Protein AF-A0A2V8E9L6-F1 (afdb_monomer_lite)

Foldseek 3Di:
DAADAPPHGDGDDDDPPPQDFPLPVLVVVVVVDPPVPDDAFEAEDLQQPPDADPVRARAALQRCLVPVLVVCVVVPHQEYEYEAQAAAHDVVCSNLQHFGQPAGHPSRHHSSSNVVSQRSCSVSNYHYHYDDHPPDHDCDPSGDHPD

pLDDT: mean 96.46, std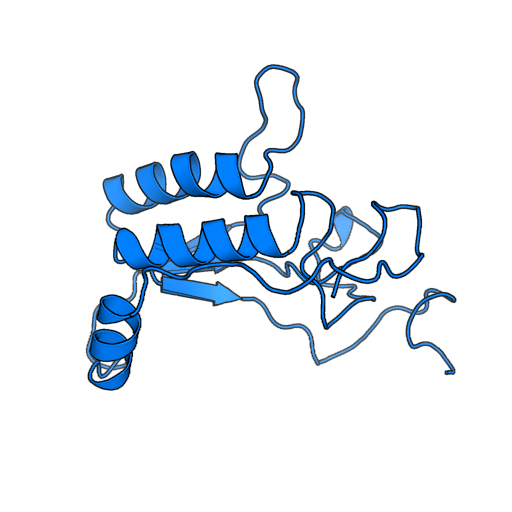 3.24, range [81.31, 98.94]

Sequence (147 aa):
RAFERRPQTASIVPAMDTYGWNDQSWLEQRRERDWQHRPMSIYEVHLGSWQRGPEGEPLDYRALALRLVDYVTELGFSHIELLPITEHPFDPSWGYQTTGYFAPTSRFGTPDDFRFFVDHCHQHGIGVLLDWVPAHFPKDAHGLARF

Secondary structure (DSSP, 8-state):
-EEPSTT---EE-PPP-------HHHHHHHHH--GGGS---EEEE-HHHH-B-TTSPBPPHHHHHHHHHHHHHHTT-SEEEESP-EE-S-GGGTT-S-SEEEEE-GGG--HHHHHHHHHHHHHTT-EEEE----S-----TTTTTT-

Structure (mmCIF, N/CA/C/O backbone):
data_AF-A0A2V8E9L6-F1
#
_entry.id   AF-A0A2V8E9L6-F1
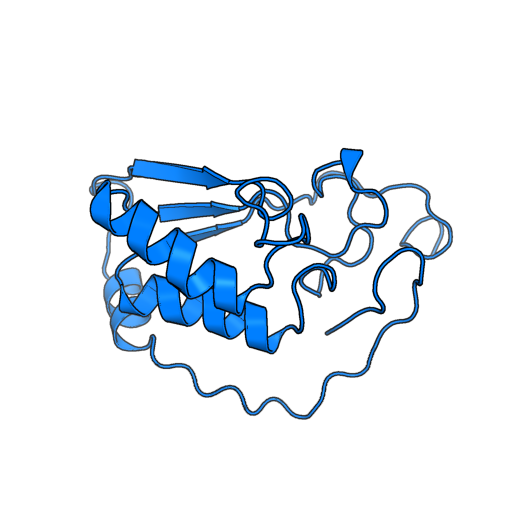#
loop_
_atom_site.group_PDB
_atom_site.id
_atom_site.type_symbol
_atom_site.label_atom_id
_atom_site.label_alt_id
_atom_site.label_comp_id
_atom_site.label_asym_id
_atom_site.label_entity_id
_atom_site.label_seq_id
_atom_site.pdbx_PDB_ins_code
_atom_site.Cartn_x
_atom_site.Cartn_y
_atom_site.Cartn_z
_atom_site.occupancy
_atom_site.B_iso_or_equiv
_atom_site.auth_seq_id
_atom_site.auth_comp_id
_atom_site.auth_asym_id
_atom_site.auth_atom_id
_atom_site.pdbx_PDB_model_num
ATOM 1 N N . ARG A 1 1 ? 6.542 -12.231 -2.627 1.00 90.12 1 ARG A N 1
ATOM 2 C CA . ARG A 1 1 ? 7.446 -12.102 -3.803 1.00 90.12 1 ARG A CA 1
ATOM 3 C C . ARG A 1 1 ? 7.938 -10.659 -3.863 1.00 90.12 1 ARG A C 1
ATOM 5 O O . ARG A 1 1 ? 7.320 -9.836 -3.201 1.00 90.12 1 ARG A O 1
ATOM 12 N N . ALA A 1 2 ? 9.006 -10.356 -4.600 1.00 94.94 2 ALA A N 1
ATOM 13 C CA . ALA A 1 2 ? 9.559 -9.003 -4.715 1.00 94.94 2 ALA A CA 1
ATOM 14 C C . ALA A 1 2 ? 10.079 -8.735 -6.140 1.00 94.94 2 ALA A C 1
ATOM 16 O O . ALA A 1 2 ? 10.291 -9.682 -6.899 1.00 94.94 2 ALA A O 1
ATOM 17 N N . PHE A 1 3 ? 10.284 -7.463 -6.482 1.00 97.50 3 PHE A N 1
ATOM 18 C CA . PHE A 1 3 ? 10.864 -6.995 -7.746 1.00 97.50 3 PHE A CA 1
ATOM 19 C C . PHE A 1 3 ? 11.935 -5.936 -7.471 1.00 97.50 3 PHE A C 1
ATOM 21 O O . PHE A 1 3 ? 11.931 -5.307 -6.411 1.00 97.50 3 PHE A O 1
ATOM 28 N N . GLU A 1 4 ? 12.854 -5.749 -8.416 1.00 97.69 4 GLU A N 1
ATOM 29 C CA . GLU A 1 4 ? 13.738 -4.584 -8.418 1.00 97.69 4 GLU A CA 1
ATOM 30 C C . GLU A 1 4 ? 12.937 -3.283 -8.541 1.00 97.69 4 GLU A C 1
ATOM 32 O O . GLU A 1 4 ? 11.843 -3.247 -9.109 1.00 97.69 4 GLU A O 1
ATOM 37 N N . ARG A 1 5 ? 13.511 -2.188 -8.034 1.00 96.19 5 ARG A N 1
ATOM 38 C CA . ARG A 1 5 ? 12.903 -0.864 -8.162 1.00 96.19 5 ARG A CA 1
ATOM 39 C C . ARG A 1 5 ? 12.820 -0.475 -9.632 1.00 96.19 5 ARG A C 1
ATOM 41 O O . ARG A 1 5 ? 13.811 -0.576 -10.336 1.00 96.19 5 ARG A O 1
ATOM 48 N N . ARG A 1 6 ? 11.675 0.036 -10.091 1.00 96.38 6 ARG A N 1
ATOM 49 C CA . ARG A 1 6 ? 11.556 0.556 -11.464 1.00 96.38 6 ARG A CA 1
ATOM 50 C C . ARG A 1 6 ? 12.655 1.603 -11.779 1.00 96.38 6 ARG A C 1
ATOM 52 O O . ARG A 1 6 ? 12.982 2.413 -10.906 1.00 96.38 6 ARG A O 1
ATOM 59 N N . PRO A 1 7 ? 13.170 1.673 -13.022 1.00 97.38 7 PRO A N 1
ATOM 60 C CA . PRO A 1 7 ? 12.713 0.970 -14.226 1.00 97.38 7 PRO A CA 1
ATOM 61 C C . PRO A 1 7 ? 13.261 -0.457 -14.393 1.00 97.38 7 PRO A C 1
ATOM 63 O O . PRO A 1 7 ? 12.999 -1.078 -15.421 1.00 97.38 7 PRO A O 1
ATOM 66 N N . GLN A 1 8 ? 14.025 -0.979 -13.432 1.00 98.25 8 GLN A N 1
ATOM 67 C CA . GLN A 1 8 ? 14.449 -2.374 -13.441 1.00 98.25 8 GLN A CA 1
ATOM 68 C C . GLN A 1 8 ? 13.244 -3.323 -13.294 1.00 98.25 8 GLN A C 1
ATOM 70 O O . GLN A 1 8 ? 12.176 -2.924 -12.831 1.00 98.25 8 GLN A O 1
ATOM 75 N N . THR A 1 9 ? 13.397 -4.567 -13.758 1.00 98.00 9 THR A N 1
ATOM 76 C CA . THR A 1 9 ? 12.266 -5.499 -13.953 1.00 98.00 9 THR A CA 1
ATOM 77 C C . THR A 1 9 ? 12.527 -6.913 -13.441 1.00 98.00 9 THR A C 1
ATOM 79 O O . THR A 1 9 ? 11.639 -7.762 -13.547 1.00 98.00 9 THR A O 1
ATOM 82 N N . ALA A 1 10 ? 13.706 -7.208 -12.877 1.00 97.81 10 ALA A N 1
ATOM 83 C CA . ALA A 1 10 ? 13.967 -8.556 -12.393 1.00 97.81 10 ALA A CA 1
ATOM 84 C C . ALA A 1 10 ? 13.095 -8.879 -11.173 1.00 97.81 10 ALA A C 1
ATOM 86 O O . ALA A 1 10 ? 12.863 -8.048 -10.290 1.00 97.81 10 ALA A O 1
ATOM 87 N N . SER A 1 11 ? 12.622 -10.123 -11.115 1.00 97.25 11 SER A N 1
ATOM 88 C CA . SER A 1 11 ? 12.031 -10.675 -9.898 1.00 97.25 11 SER A CA 1
ATOM 89 C C . SER A 1 11 ? 13.125 -10.963 -8.874 1.00 97.25 11 SER A C 1
ATOM 91 O O . SER A 1 11 ? 14.198 -11.456 -9.216 1.00 97.25 11 SER A O 1
ATOM 93 N N . ILE A 1 12 ? 12.821 -10.721 -7.605 1.00 96.19 12 ILE A N 1
ATOM 94 C CA . ILE A 1 12 ? 13.706 -10.995 -6.477 1.00 96.19 12 ILE A CA 1
ATOM 95 C C . ILE A 1 12 ? 13.116 -12.156 -5.677 1.00 96.19 12 ILE A C 1
ATOM 97 O O . ILE A 1 12 ? 11.935 -12.145 -5.304 1.00 96.19 12 ILE A O 1
ATOM 101 N N . VAL A 1 13 ? 13.950 -13.160 -5.400 1.00 93.75 13 VAL A N 1
ATOM 102 C CA . VAL A 1 13 ? 13.609 -14.230 -4.458 1.00 93.75 13 VAL A CA 1
ATOM 103 C C . VAL A 1 13 ? 13.608 -13.616 -3.056 1.00 93.75 13 VAL A C 1
ATOM 105 O O . VAL A 1 13 ? 14.658 -13.153 -2.610 1.00 93.75 13 VAL A O 1
ATOM 108 N N . PRO A 1 14 ? 12.454 -13.550 -2.368 1.00 82.94 14 PRO A N 1
ATOM 109 C CA . PRO A 1 14 ? 12.414 -12.992 -1.026 1.00 82.94 14 PRO A CA 1
ATOM 110 C C . PRO A 1 14 ? 13.224 -13.871 -0.067 1.00 82.94 14 PRO A C 1
ATOM 112 O O . PRO A 1 14 ? 13.340 -15.083 -0.270 1.00 82.94 14 PRO A O 1
ATOM 115 N N . ALA A 1 15 ? 13.754 -13.256 0.991 1.00 82.38 15 ALA A N 1
ATOM 116 C CA . ALA A 1 15 ? 14.316 -13.992 2.117 1.00 82.38 15 ALA A CA 1
ATOM 117 C C . ALA A 1 15 ? 13.258 -14.926 2.742 1.00 82.38 15 ALA A C 1
ATOM 119 O O . ALA A 1 15 ? 12.062 -14.810 2.453 1.00 82.38 15 ALA A O 1
ATOM 120 N N . MET A 1 16 ? 13.697 -15.870 3.582 1.00 81.31 16 MET A N 1
ATOM 121 C CA . MET A 1 16 ? 12.765 -16.743 4.303 1.00 81.31 16 MET A CA 1
ATOM 122 C C . MET A 1 16 ? 11.739 -15.912 5.079 1.00 81.31 16 MET A C 1
ATOM 124 O O . MET A 1 16 ? 12.085 -14.890 5.664 1.00 81.31 16 MET A O 1
ATOM 128 N N . ASP A 1 17 ? 10.482 -16.357 5.063 1.00 82.44 17 ASP A N 1
ATOM 129 C CA . ASP A 1 17 ? 9.374 -15.626 5.671 1.00 82.44 17 ASP A CA 1
ATOM 130 C C . ASP A 1 17 ? 9.453 -15.714 7.198 1.00 82.44 17 ASP A C 1
ATOM 132 O O . ASP A 1 17 ? 9.075 -16.718 7.801 1.00 82.44 17 ASP A O 1
ATOM 136 N N . THR A 1 18 ? 10.008 -14.674 7.815 1.00 88.88 18 THR A N 1
ATOM 137 C CA . THR A 1 18 ? 10.199 -14.577 9.268 1.00 88.88 18 THR A CA 1
ATOM 138 C C . THR A 1 18 ? 9.350 -13.472 9.894 1.00 88.88 18 THR A C 1
ATOM 140 O O . THR A 1 18 ? 9.591 -13.101 11.042 1.00 88.88 18 THR A O 1
ATOM 143 N N . TYR A 1 19 ? 8.387 -12.905 9.159 1.00 95.25 19 TYR A N 1
ATOM 144 C CA . TYR A 1 19 ? 7.563 -11.816 9.676 1.00 95.25 19 TYR A CA 1
ATOM 145 C C . TYR A 1 19 ? 6.594 -12.328 10.757 1.00 95.25 19 TYR A C 1
ATOM 147 O O . TYR A 1 19 ? 5.717 -13.149 10.484 1.00 95.25 19 TYR A O 1
ATOM 155 N N . GLY A 1 20 ? 6.748 -11.835 11.989 1.00 96.94 20 GLY A N 1
ATOM 156 C CA . GLY A 1 20 ? 5.886 -12.169 13.125 1.00 96.94 20 GLY A CA 1
ATOM 157 C C . GLY A 1 20 ? 4.743 -11.168 13.285 1.00 96.94 20 GLY A C 1
ATOM 158 O O . GLY A 1 20 ? 4.948 -10.100 13.855 1.00 96.94 20 GLY A O 1
ATOM 159 N N . TRP A 1 21 ? 3.556 -11.524 12.793 1.00 98.31 21 TRP A N 1
ATOM 160 C CA . TRP A 1 21 ? 2.335 -10.718 12.905 1.00 98.31 21 TRP A CA 1
ATOM 161 C C . TRP A 1 21 ? 1.847 -10.568 14.348 1.00 98.31 21 TRP A C 1
ATOM 163 O O . TRP A 1 21 ? 1.921 -11.521 15.126 1.00 98.31 21 TRP A O 1
ATOM 173 N N . ASN A 1 22 ? 1.275 -9.405 14.676 1.00 98.25 22 ASN A N 1
ATOM 174 C CA . ASN A 1 22 ? 0.680 -9.120 15.987 1.00 98.25 22 ASN A CA 1
ATOM 175 C C . ASN A 1 22 ? -0.795 -8.682 15.884 1.00 98.25 22 ASN A C 1
ATOM 177 O O . ASN A 1 22 ? -1.327 -8.048 16.794 1.00 98.25 22 ASN A O 1
ATOM 181 N N . ASP A 1 23 ? -1.482 -9.053 14.802 1.00 98.50 23 ASP A N 1
ATOM 182 C CA . ASP A 1 23 ? -2.851 -8.636 14.474 1.00 98.50 23 ASP A CA 1
ATOM 183 C C . ASP A 1 23 ? -3.921 -9.708 14.751 1.00 98.50 23 ASP A C 1
ATOM 185 O O . ASP A 1 23 ? -5.072 -9.579 14.326 1.00 98.50 23 ASP A O 1
ATOM 189 N N . GLN A 1 24 ? -3.573 -10.767 15.484 1.00 98.31 24 GLN A N 1
ATOM 190 C CA . GLN A 1 24 ? -4.463 -11.904 15.736 1.00 98.31 24 GLN A CA 1
ATOM 191 C C . GLN A 1 24 ? -5.819 -11.474 16.326 1.00 98.31 24 GLN A C 1
ATOM 193 O O . GLN A 1 24 ? -6.869 -11.918 15.858 1.00 98.31 24 GLN A O 1
ATOM 198 N N . SER A 1 25 ? -5.811 -10.560 17.302 1.00 97.88 25 SER A N 1
ATOM 199 C CA . SER A 1 25 ? -7.034 -10.042 17.930 1.00 97.88 25 SER A CA 1
ATOM 200 C C . SER A 1 25 ? -7.905 -9.246 16.951 1.00 97.88 25 SER A C 1
ATOM 202 O O . SER A 1 25 ? -9.133 -9.340 16.991 1.00 97.88 25 SER A O 1
ATOM 204 N N . TRP A 1 26 ? -7.289 -8.492 16.038 1.00 98.19 26 TRP A N 1
ATOM 205 C CA . TRP A 1 26 ? -7.992 -7.768 14.983 1.00 98.19 26 TRP A CA 1
ATOM 206 C C . TRP A 1 26 ? -8.651 -8.732 13.994 1.00 98.19 26 TRP A C 1
ATOM 208 O O . TRP A 1 26 ? -9.819 -8.559 13.644 1.00 98.19 26 TRP A O 1
ATOM 218 N N . LEU A 1 27 ? -7.938 -9.784 13.578 1.00 98.06 27 LEU A N 1
ATOM 219 C CA . LEU A 1 27 ? -8.464 -10.799 12.665 1.00 98.06 27 LEU A CA 1
ATOM 220 C C . LEU A 1 27 ? -9.635 -11.581 13.271 1.00 98.06 27 LEU A C 1
ATOM 222 O O . LEU A 1 27 ? -10.602 -11.863 12.559 1.00 98.06 27 LEU A O 1
ATOM 226 N N . GLU A 1 28 ? -9.569 -11.912 14.560 1.00 97.38 28 GLU A N 1
ATOM 227 C CA . GLU A 1 28 ? -10.665 -12.547 15.301 1.00 97.38 28 GLU A CA 1
ATOM 228 C C . GLU A 1 28 ? -11.900 -11.648 15.331 1.00 97.38 28 GLU A C 1
ATOM 230 O O . GLU A 1 28 ? -12.966 -12.052 14.867 1.00 97.38 28 GLU A O 1
ATOM 235 N N . GLN A 1 29 ? -11.736 -10.387 15.740 1.00 95.25 29 GLN A N 1
ATOM 236 C CA . GLN A 1 29 ? -12.829 -9.416 15.731 1.00 95.25 29 GLN A CA 1
ATOM 237 C C . GLN A 1 29 ? -13.406 -9.219 14.327 1.00 95.25 29 GLN A C 1
ATOM 239 O O . GLN A 1 29 ? -14.620 -9.146 14.164 1.00 95.25 29 GLN A O 1
ATOM 244 N N . ARG A 1 30 ? -12.565 -9.157 13.288 1.00 95.94 30 ARG A N 1
ATOM 245 C CA . ARG A 1 30 ? -13.013 -9.001 11.898 1.00 95.94 30 ARG A CA 1
ATOM 246 C C . ARG A 1 30 ? -13.918 -10.147 11.446 1.00 95.94 30 ARG A C 1
ATOM 248 O O . ARG A 1 30 ? -14.854 -9.892 10.700 1.00 95.94 30 ARG A O 1
ATOM 255 N N . ARG A 1 31 ? -13.661 -11.389 11.876 1.00 94.50 31 ARG A N 1
ATOM 256 C CA . ARG A 1 31 ? -14.489 -12.558 11.510 1.00 94.50 31 ARG A CA 1
ATOM 257 C C . ARG A 1 31 ? -15.902 -12.481 12.081 1.00 94.50 31 ARG A C 1
ATOM 259 O O . ARG A 1 31 ? -16.832 -12.953 11.441 1.00 94.50 31 ARG A O 1
ATOM 266 N N . GLU A 1 32 ? -16.049 -11.896 13.263 1.00 92.69 32 GLU A N 1
ATOM 267 C CA . GLU A 1 32 ? -17.337 -11.757 13.952 1.00 92.69 32 GLU A CA 1
ATOM 268 C C . GLU A 1 32 ? -18.072 -10.458 13.582 1.00 92.69 32 GLU A C 1
ATOM 270 O O . GLU A 1 32 ? -19.258 -10.296 13.872 1.00 92.69 32 GLU A O 1
ATOM 275 N N . ARG A 1 33 ? -17.379 -9.510 12.940 1.00 87.75 33 ARG A N 1
ATOM 276 C CA . ARG A 1 33 ? -17.928 -8.205 12.558 1.00 87.75 33 ARG A CA 1
ATOM 277 C C . ARG A 1 33 ? -18.794 -8.306 11.302 1.00 87.75 33 ARG A C 1
ATOM 279 O O . ARG A 1 33 ? -18.300 -8.528 10.200 1.00 87.75 33 ARG A O 1
ATOM 286 N N . ASP A 1 34 ? -20.078 -8.001 11.462 1.00 92.19 34 ASP A N 1
ATOM 287 C CA . ASP A 1 34 ? -20.969 -7.691 10.344 1.00 92.19 34 ASP A CA 1
ATOM 288 C C . ASP A 1 34 ? -20.683 -6.276 9.816 1.00 92.19 34 ASP A C 1
ATOM 290 O O . ASP A 1 34 ? -21.168 -5.273 10.345 1.00 92.19 34 ASP A O 1
ATOM 294 N N . TRP A 1 35 ? -19.826 -6.200 8.800 1.00 90.69 35 TRP A N 1
ATOM 295 C CA . TRP A 1 35 ? -19.337 -4.941 8.239 1.00 90.69 35 TRP A CA 1
ATOM 296 C C . TRP A 1 35 ? -20.441 -4.096 7.582 1.00 90.69 35 TRP A C 1
ATOM 298 O O . TRP A 1 35 ? -20.322 -2.875 7.578 1.00 90.69 35 TRP A O 1
ATOM 308 N N . GLN A 1 36 ? -21.533 -4.703 7.095 1.00 93.31 36 GLN A N 1
ATOM 309 C CA . GLN A 1 36 ? -22.643 -3.973 6.456 1.00 93.31 36 GLN A CA 1
ATOM 310 C C . GLN A 1 36 ? -23.451 -3.139 7.456 1.00 93.31 36 GLN A C 1
ATOM 312 O O . GLN A 1 36 ? -24.084 -2.155 7.081 1.00 93.31 36 GLN A O 1
ATOM 317 N N . HIS A 1 37 ? -23.414 -3.514 8.735 1.00 94.44 37 HIS A N 1
ATOM 318 C CA . HIS A 1 37 ? -24.175 -2.875 9.808 1.00 94.44 37 HIS A CA 1
ATOM 319 C C . HIS A 1 37 ? -23.282 -2.070 10.763 1.00 94.44 37 HIS A C 1
ATOM 321 O O . HIS A 1 37 ? -23.632 -1.836 11.923 1.00 94.44 37 HIS A O 1
ATOM 327 N N . ARG A 1 38 ? -22.102 -1.648 10.299 1.00 90.31 38 ARG A N 1
ATOM 328 C CA . ARG A 1 38 ? -21.133 -0.868 11.073 1.00 90.31 38 ARG A CA 1
ATOM 329 C C . ARG A 1 38 ? -20.714 0.386 10.308 1.00 90.31 38 ARG A C 1
ATOM 331 O O . ARG A 1 38 ? -20.743 0.393 9.081 1.00 90.31 38 ARG A O 1
ATOM 338 N N . PRO A 1 39 ? -20.322 1.458 11.017 1.00 93.00 39 PRO A N 1
ATOM 339 C CA . PRO A 1 39 ? -19.820 2.652 10.358 1.00 93.00 39 PRO A CA 1
ATOM 340 C C . PRO A 1 39 ? -18.536 2.326 9.592 1.00 93.00 39 PRO A C 1
ATOM 342 O O . PRO A 1 39 ? -17.591 1.773 10.156 1.00 93.00 39 PRO A O 1
ATOM 345 N N . MET A 1 40 ? -18.509 2.704 8.317 1.00 96.31 40 MET A N 1
ATOM 346 C CA . MET A 1 40 ? -17.326 2.658 7.469 1.00 96.31 40 MET A CA 1
ATOM 347 C C . MET A 1 40 ? -17.050 4.065 6.949 1.00 96.31 40 MET A C 1
ATOM 349 O O . MET A 1 40 ? -17.791 4.596 6.128 1.00 96.31 40 MET A O 1
ATOM 353 N N . SER A 1 41 ? -15.983 4.664 7.464 1.00 98.06 41 SER A N 1
ATOM 354 C CA . SER A 1 41 ? -15.380 5.884 6.930 1.00 98.06 41 SER A CA 1
ATOM 355 C C . SER A 1 41 ? -13.985 5.538 6.427 1.00 98.06 41 SER A C 1
ATOM 357 O O . SER A 1 41 ? -13.176 4.997 7.195 1.00 98.06 41 SER A O 1
ATOM 359 N N . ILE A 1 42 ? -13.738 5.795 5.145 1.00 98.69 42 ILE A N 1
ATOM 360 C CA . ILE A 1 42 ? -12.554 5.346 4.409 1.00 98.69 42 ILE A CA 1
ATOM 361 C C . ILE A 1 42 ? -11.717 6.568 4.029 1.00 98.69 42 ILE A C 1
ATOM 363 O O . ILE A 1 42 ? -12.242 7.526 3.462 1.00 98.69 42 ILE A O 1
ATOM 367 N N . TYR A 1 43 ? -10.422 6.521 4.334 1.00 98.81 43 TYR A N 1
ATOM 368 C CA . TYR A 1 43 ? -9.435 7.476 3.844 1.00 98.81 43 TYR A CA 1
ATOM 369 C C . TYR A 1 43 ? -8.700 6.867 2.644 1.00 98.81 43 TYR A C 1
ATOM 371 O O . TYR A 1 43 ? -7.830 6.011 2.812 1.00 98.81 43 TYR A O 1
ATOM 379 N N . GLU A 1 44 ? -9.089 7.266 1.433 1.00 98.88 44 GLU A N 1
ATOM 380 C CA . GLU A 1 44 ? -8.437 6.839 0.190 1.00 98.88 44 GLU A CA 1
ATOM 381 C C . GLU A 1 44 ? -7.086 7.551 0.022 1.00 98.88 44 GLU A C 1
ATOM 383 O O . GLU A 1 44 ? -6.969 8.762 0.239 1.00 98.88 44 GLU A O 1
ATOM 388 N N . VAL A 1 45 ? -6.043 6.810 -0.358 1.00 98.62 45 VAL A N 1
ATOM 389 C CA . VAL A 1 45 ? -4.685 7.347 -0.439 1.00 98.62 45 VAL A CA 1
ATOM 390 C C . VAL A 1 45 ? -3.847 6.712 -1.548 1.00 98.62 45 VAL A C 1
ATOM 392 O O . VAL A 1 45 ? -3.762 5.496 -1.716 1.00 98.62 45 VAL A O 1
ATOM 395 N N . HIS A 1 46 ? -3.115 7.569 -2.260 1.00 98.56 46 HIS A N 1
ATOM 396 C CA . HIS A 1 46 ? -1.995 7.169 -3.105 1.00 98.56 46 HIS A CA 1
ATOM 397 C C . HIS A 1 46 ? -0.675 7.362 -2.341 1.00 98.56 46 HIS A C 1
ATOM 399 O O . HIS A 1 46 ? -0.209 8.491 -2.142 1.00 98.56 46 HIS A O 1
ATOM 405 N N . LEU A 1 47 ? -0.044 6.257 -1.923 1.00 97.94 47 LEU A N 1
ATOM 406 C CA . LEU A 1 47 ? 1.141 6.276 -1.048 1.00 97.94 47 LEU A CA 1
ATOM 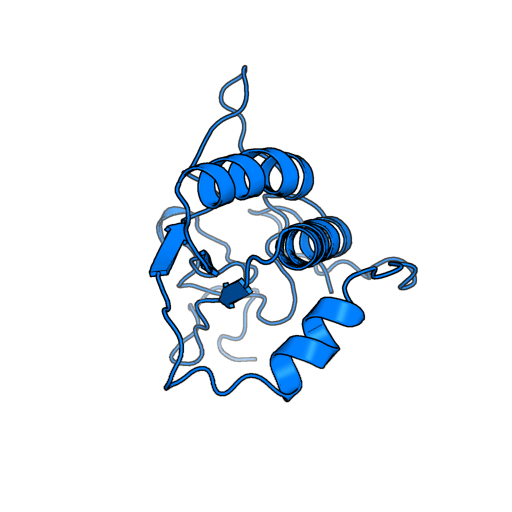407 C C . LEU A 1 47 ? 2.309 7.100 -1.614 1.00 97.94 47 LEU A C 1
ATOM 409 O O . LEU A 1 47 ? 3.006 7.785 -0.871 1.00 97.94 47 LEU A O 1
ATOM 413 N N . GLY A 1 48 ? 2.493 7.104 -2.940 1.00 95.94 48 GLY A N 1
ATOM 414 C CA . GLY A 1 48 ? 3.589 7.829 -3.594 1.00 95.94 48 GLY A CA 1
ATOM 415 C C . GLY A 1 48 ? 3.446 9.357 -3.620 1.00 95.94 48 GLY A C 1
ATOM 416 O O . GLY A 1 48 ? 4.380 10.054 -4.033 1.00 95.94 48 GLY A O 1
ATOM 417 N N . SER A 1 49 ? 2.290 9.893 -3.221 1.00 96.62 49 SER A N 1
ATOM 418 C CA . SER A 1 49 ? 2.002 11.334 -3.262 1.00 96.62 49 SER A CA 1
ATOM 419 C C . SER A 1 49 ? 1.367 11.897 -1.995 1.00 96.62 49 SER A C 1
ATOM 421 O O . SER A 1 49 ? 1.219 13.111 -1.924 1.00 96.62 49 SER A O 1
ATOM 423 N N . TRP A 1 50 ? 1.017 11.065 -1.010 1.00 98.06 50 TRP A N 1
ATOM 424 C CA . TRP A 1 50 ? 0.415 11.531 0.242 1.00 98.06 50 TRP A CA 1
ATOM 425 C C . TRP A 1 50 ? 1.325 12.504 0.997 1.00 98.06 50 TRP A C 1
ATOM 427 O O . TRP A 1 50 ? 0.915 13.607 1.353 1.00 98.06 50 TRP A O 1
ATOM 437 N N . GLN A 1 51 ? 2.585 12.117 1.195 1.00 97.25 51 GLN A N 1
ATOM 438 C CA . GLN A 1 51 ? 3.571 12.941 1.879 1.00 97.25 51 GLN A CA 1
ATOM 439 C C . GLN A 1 51 ? 4.981 12.626 1.385 1.00 97.25 51 GLN A C 1
ATOM 441 O O . GLN A 1 51 ? 5.284 11.503 0.978 1.00 97.25 51 GLN A O 1
ATOM 446 N N . ARG A 1 52 ? 5.848 13.639 1.423 1.00 94.88 52 ARG A N 1
ATOM 447 C CA . ARG A 1 52 ? 7.280 13.514 1.144 1.00 94.88 52 ARG A CA 1
ATOM 448 C C . ARG A 1 52 ? 8.090 13.622 2.428 1.00 94.88 52 ARG A C 1
ATOM 450 O O . ARG A 1 52 ? 7.652 14.251 3.396 1.00 94.88 52 ARG A O 1
ATOM 457 N N . GLY A 1 53 ? 9.247 12.977 2.436 1.00 93.06 53 GLY A N 1
ATOM 458 C CA . GLY A 1 53 ? 10.236 13.156 3.484 1.00 93.06 53 GLY A CA 1
ATOM 459 C C . GLY A 1 53 ? 10.923 14.527 3.404 1.00 93.06 53 GLY A C 1
ATOM 460 O O . GLY A 1 53 ? 10.612 15.328 2.513 1.00 93.06 53 GLY A O 1
ATOM 461 N N . PRO A 1 54 ? 11.808 14.838 4.366 1.00 91.31 54 PRO A N 1
ATOM 462 C CA . PRO A 1 54 ? 12.439 16.153 4.490 1.00 91.31 54 PRO A CA 1
ATOM 463 C C . PRO A 1 54 ? 13.233 16.598 3.255 1.00 91.31 54 PRO A C 1
ATOM 465 O O . PRO A 1 54 ? 13.357 17.798 3.018 1.00 91.31 54 PRO A O 1
ATOM 468 N N . GLU A 1 55 ? 13.743 15.657 2.460 1.00 93.75 55 GLU A N 1
ATOM 469 C CA . GLU A 1 55 ? 14.533 15.913 1.251 1.00 93.75 55 GLU A CA 1
ATOM 470 C C . GLU A 1 55 ? 13.693 15.787 -0.038 1.00 93.75 55 GLU A C 1
ATOM 472 O O . GLU A 1 55 ? 14.221 15.842 -1.149 1.00 93.75 55 GLU A O 1
ATOM 477 N N . GLY A 1 56 ? 12.366 15.649 0.079 1.00 92.31 56 GLY A N 1
ATOM 478 C CA . GLY A 1 56 ? 11.452 15.466 -1.056 1.00 92.31 56 GLY A CA 1
ATOM 479 C C . GLY A 1 56 ? 11.340 14.015 -1.546 1.00 92.31 56 GLY A C 1
ATOM 480 O O . GLY A 1 56 ? 10.658 13.726 -2.540 1.00 92.31 56 GLY A O 1
ATOM 481 N N . GLU A 1 57 ? 11.977 13.081 -0.850 1.00 91.31 57 GLU A N 1
ATOM 482 C CA . GLU A 1 57 ? 11.942 11.654 -1.121 1.00 91.31 57 GLU A CA 1
ATOM 483 C C . GLU A 1 57 ? 10.558 11.041 -0.819 1.00 91.31 57 GLU A C 1
ATOM 485 O O . GLU A 1 57 ? 9.807 11.550 0.020 1.00 91.31 57 GLU A O 1
ATOM 490 N N . PRO A 1 58 ? 10.159 9.964 -1.520 1.00 91.44 58 PRO A N 1
ATOM 491 C CA . PRO A 1 58 ? 8.994 9.179 -1.124 1.00 91.44 58 PRO A CA 1
ATOM 492 C C . PRO A 1 58 ? 9.218 8.537 0.248 1.00 91.44 58 PRO A C 1
ATOM 494 O O . PRO A 1 58 ? 10.321 8.076 0.534 1.00 91.44 58 PRO A O 1
ATOM 497 N N . LEU A 1 59 ? 8.164 8.451 1.057 1.00 97.31 59 LEU A N 1
ATOM 498 C CA . LEU A 1 59 ? 8.201 7.681 2.299 1.00 97.31 59 LEU A CA 1
ATOM 499 C C . LEU A 1 59 ? 8.172 6.172 2.005 1.00 97.31 59 LEU A C 1
ATOM 501 O O . LEU A 1 59 ? 7.514 5.731 1.060 1.00 97.31 59 LEU A O 1
ATOM 505 N N . ASP A 1 60 ? 8.873 5.389 2.824 1.00 97.69 60 ASP A N 1
ATOM 506 C CA . ASP A 1 60 ? 8.778 3.928 2.811 1.00 97.69 60 ASP A CA 1
ATOM 507 C C . ASP A 1 60 ? 7.536 3.435 3.582 1.00 97.69 60 ASP A C 1
ATOM 509 O O . ASP A 1 60 ? 6.866 4.204 4.277 1.00 97.69 60 ASP A O 1
ATOM 513 N N . TYR A 1 61 ? 7.207 2.146 3.467 1.00 98.50 61 TYR A N 1
ATOM 514 C CA . TYR A 1 61 ? 6.037 1.559 4.121 1.00 98.50 61 TYR A CA 1
ATOM 515 C C . TYR A 1 61 ? 6.083 1.687 5.648 1.00 98.50 61 TYR A C 1
ATOM 517 O O . TYR A 1 61 ? 5.026 1.807 6.260 1.00 98.50 61 TYR A O 1
ATOM 525 N N . ARG A 1 62 ? 7.263 1.692 6.284 1.00 98.25 62 ARG A N 1
ATOM 526 C CA . ARG A 1 62 ? 7.377 1.803 7.749 1.00 98.25 62 ARG A CA 1
ATOM 527 C C . ARG A 1 62 ? 7.111 3.224 8.223 1.00 98.25 62 ARG A C 1
ATOM 529 O O . ARG A 1 62 ? 6.364 3.421 9.176 1.00 98.25 62 ARG A O 1
ATOM 536 N N . ALA A 1 63 ? 7.684 4.210 7.545 1.00 98.19 63 ALA A N 1
ATOM 537 C CA . ALA A 1 63 ? 7.427 5.618 7.800 1.00 98.19 63 ALA A CA 1
ATOM 538 C C . ALA A 1 63 ? 5.961 5.966 7.514 1.00 98.19 63 ALA A C 1
ATOM 540 O O . ALA A 1 63 ? 5.345 6.691 8.294 1.00 98.19 63 ALA A O 1
ATOM 541 N N . LEU A 1 64 ? 5.393 5.421 6.431 1.00 98.38 64 LEU A N 1
ATOM 542 C CA . LEU A 1 64 ? 3.966 5.529 6.134 1.00 98.38 64 LEU A CA 1
ATOM 543 C C . LEU A 1 64 ? 3.127 4.888 7.234 1.00 98.38 64 LEU A C 1
ATOM 545 O O . LEU A 1 64 ? 2.184 5.523 7.677 1.00 98.38 64 LEU A O 1
ATOM 549 N N . ALA A 1 65 ? 3.479 3.692 7.712 1.00 98.44 65 ALA A N 1
ATOM 550 C CA . ALA A 1 65 ? 2.735 3.012 8.768 1.00 98.44 65 ALA A CA 1
ATOM 551 C C . ALA A 1 65 ? 2.581 3.916 9.989 1.00 98.44 65 ALA A C 1
ATOM 553 O O . ALA A 1 65 ? 1.463 4.198 10.382 1.00 98.44 65 ALA A O 1
ATOM 554 N N . LEU A 1 66 ? 3.684 4.453 10.513 1.00 98.19 66 LEU A N 1
ATOM 555 C CA . LEU A 1 66 ? 3.632 5.314 11.694 1.00 98.19 66 LEU A CA 1
ATOM 556 C C . LEU A 1 66 ? 2.854 6.610 11.413 1.00 98.19 66 LEU A C 1
ATOM 558 O O . LEU A 1 66 ? 1.901 6.941 12.105 1.00 98.19 66 LEU A O 1
ATOM 562 N N . ARG A 1 67 ? 3.223 7.344 10.358 1.00 98.31 67 ARG A N 1
ATOM 563 C CA . ARG A 1 67 ? 2.702 8.704 10.137 1.00 98.31 67 ARG A CA 1
ATOM 564 C C . ARG A 1 67 ? 1.267 8.725 9.620 1.00 98.31 67 ARG A C 1
ATOM 566 O O . ARG A 1 67 ? 0.489 9.582 10.028 1.00 98.31 67 ARG A O 1
ATOM 573 N N . LEU A 1 68 ? 0.936 7.839 8.682 1.00 98.50 68 LEU A N 1
ATOM 574 C CA . LEU A 1 68 ? -0.392 7.789 8.076 1.00 98.50 68 LEU A CA 1
ATOM 575 C C . LEU A 1 68 ? -1.406 7.199 9.053 1.00 98.50 68 LEU A C 1
ATOM 577 O O . LEU A 1 68 ? -2.505 7.734 9.148 1.00 98.50 68 LEU A O 1
ATOM 581 N N . VAL A 1 69 ? -1.055 6.133 9.783 1.00 98.19 69 VAL A N 1
ATOM 582 C CA . VAL A 1 69 ? -1.988 5.505 10.731 1.00 98.19 69 VAL A CA 1
ATOM 583 C C . VAL A 1 69 ? -2.283 6.440 11.895 1.00 98.19 69 VAL A C 1
ATOM 585 O O . VAL A 1 69 ? -3.460 6.613 12.205 1.00 98.19 69 VAL A O 1
ATOM 588 N N . ASP A 1 70 ? -1.279 7.118 12.461 1.00 98.12 70 ASP A N 1
ATOM 589 C CA . ASP A 1 70 ? -1.500 8.142 13.494 1.00 98.12 70 ASP A CA 1
ATOM 590 C C . ASP A 1 70 ? -2.463 9.232 12.996 1.00 98.12 70 ASP A C 1
ATOM 592 O O . ASP A 1 70 ? -3.471 9.525 13.641 1.00 98.12 70 ASP A O 1
ATOM 596 N N . TYR A 1 71 ? -2.209 9.776 11.800 1.00 98.56 71 TYR A N 1
ATOM 597 C CA . TYR A 1 71 ? -3.028 10.831 11.196 1.00 98.56 71 TYR A CA 1
ATOM 598 C C . TYR A 1 71 ? -4.479 10.392 10.945 1.00 98.56 71 TYR A C 1
ATOM 600 O O . TYR A 1 71 ? -5.429 11.090 11.295 1.00 98.56 71 TYR A O 1
ATOM 608 N N . VAL A 1 72 ? -4.669 9.216 10.347 1.00 98.50 72 VAL A N 1
ATOM 609 C CA . VAL A 1 72 ? -5.990 8.652 10.027 1.00 98.50 72 VAL A CA 1
ATOM 610 C C . VAL A 1 72 ? -6.766 8.315 11.304 1.00 98.50 72 VAL A C 1
ATOM 612 O O . VAL A 1 72 ? -7.979 8.535 11.358 1.00 98.50 72 VAL A O 1
ATOM 615 N N . THR A 1 73 ? -6.067 7.840 12.337 1.00 97.88 73 THR A N 1
ATOM 616 C CA . THR A 1 73 ? -6.645 7.541 13.653 1.00 97.88 73 THR A CA 1
ATOM 617 C C . THR A 1 73 ? -7.100 8.816 14.360 1.00 97.88 73 THR A C 1
ATOM 619 O O . THR A 1 73 ? -8.226 8.858 14.852 1.00 97.88 73 THR A O 1
ATOM 622 N N . GLU A 1 74 ? -6.283 9.877 14.365 1.00 98.06 74 GLU A N 1
ATOM 623 C CA . GLU A 1 74 ? -6.642 11.180 14.951 1.00 98.06 74 GLU A CA 1
ATOM 624 C C . GLU A 1 74 ? -7.901 11.772 14.298 1.00 98.06 74 GLU A C 1
ATOM 626 O O . GLU A 1 74 ? -8.772 12.313 14.980 1.00 98.06 74 GLU A O 1
ATOM 631 N N . LEU A 1 75 ? -8.036 11.612 12.980 1.00 98.25 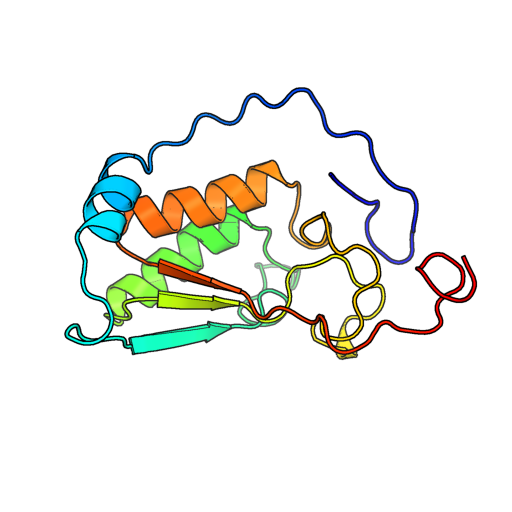75 LEU A N 1
ATOM 632 C CA . LEU A 1 75 ? -9.207 12.063 12.228 1.00 98.25 75 LEU A CA 1
ATOM 633 C C . LEU A 1 75 ? -10.443 11.157 12.384 1.00 98.25 75 LEU A C 1
ATOM 635 O O . LEU A 1 75 ? -11.528 11.530 11.936 1.00 98.25 75 LEU A O 1
ATOM 639 N N . GLY A 1 76 ? -10.311 9.988 13.017 1.00 97.88 76 GLY A N 1
ATOM 640 C CA . GLY A 1 76 ? -11.425 9.081 13.306 1.00 97.88 76 GLY A CA 1
ATOM 641 C C . GLY A 1 76 ? -11.904 8.246 12.114 1.00 97.88 76 GLY A C 1
ATOM 642 O O . GLY A 1 76 ? -13.055 7.800 12.098 1.00 97.88 76 GLY A O 1
ATOM 643 N N . PHE A 1 77 ? -11.058 8.025 11.107 1.00 98.69 77 PHE A N 1
ATOM 644 C CA . PHE A 1 77 ? -11.364 7.082 10.031 1.00 98.69 77 PHE A CA 1
ATOM 645 C C . PHE A 1 77 ? -11.282 5.636 10.528 1.00 98.69 77 PHE A C 1
ATOM 647 O O . PHE A 1 77 ? -10.569 5.309 11.470 1.00 98.69 77 PHE A O 1
ATOM 654 N N . SER A 1 78 ? -12.021 4.751 9.864 1.00 98.12 78 SER A N 1
ATOM 655 C CA . SER A 1 78 ? -12.070 3.321 10.208 1.00 98.12 78 SER A CA 1
ATOM 656 C C . SER A 1 78 ? -11.189 2.454 9.308 1.00 98.12 78 SER A C 1
ATOM 658 O O . SER A 1 78 ? -10.801 1.352 9.693 1.00 98.12 78 SER A O 1
ATOM 660 N N . HIS A 1 79 ? -10.924 2.928 8.089 1.00 98.75 79 HIS A N 1
ATOM 661 C CA . HIS A 1 79 ? -10.200 2.195 7.062 1.00 98.75 79 HIS A CA 1
ATOM 662 C C . HIS A 1 79 ? -9.315 3.142 6.254 1.00 98.75 79 HIS A C 1
ATOM 664 O O . HIS A 1 79 ? -9.658 4.309 6.053 1.00 98.75 79 HIS A O 1
ATOM 670 N N . ILE A 1 80 ? -8.222 2.594 5.738 1.00 98.88 80 ILE A N 1
ATOM 671 C CA . ILE A 1 80 ? -7.408 3.180 4.679 1.00 98.88 80 ILE A CA 1
ATOM 672 C C . ILE A 1 80 ? -7.663 2.370 3.411 1.00 98.88 80 ILE A C 1
ATOM 674 O O . ILE A 1 80 ? -7.558 1.142 3.436 1.00 98.88 80 ILE A O 1
ATOM 678 N N . GLU A 1 81 ? -7.969 3.046 2.311 1.00 98.94 81 GLU A N 1
ATOM 679 C CA . GLU A 1 81 ? -8.031 2.431 0.984 1.00 98.94 81 GLU A CA 1
ATOM 680 C C . GLU A 1 81 ? -6.818 2.865 0.174 1.00 98.94 81 GLU A C 1
ATOM 682 O O . GLU A 1 81 ? -6.569 4.054 -0.020 1.00 98.94 81 GLU A O 1
ATOM 687 N N . LEU A 1 82 ? -6.014 1.890 -0.234 1.00 98.88 82 LEU A N 1
ATOM 688 C CA . LEU A 1 82 ? -4.818 2.135 -1.018 1.00 98.88 82 LEU A CA 1
ATOM 689 C C . LEU A 1 82 ? -5.163 2.034 -2.499 1.00 98.88 82 LEU A C 1
ATOM 691 O O . LEU A 1 82 ? -5.622 0.978 -2.943 1.00 98.88 82 LEU A O 1
ATOM 695 N N . LEU A 1 83 ? -4.801 3.067 -3.267 1.00 98.75 83 LEU A N 1
ATOM 696 C CA . LEU A 1 83 ? -4.614 2.903 -4.711 1.00 98.75 83 LEU A CA 1
ATOM 697 C C . LEU A 1 83 ? -3.632 1.746 -4.985 1.00 98.75 83 LEU A C 1
ATOM 699 O O . LEU A 1 83 ? -2.837 1.400 -4.100 1.00 98.75 83 LEU A O 1
ATOM 703 N N . PRO A 1 84 ? -3.645 1.139 -6.189 1.00 98.50 84 PRO A N 1
ATOM 704 C CA . PRO A 1 84 ? -2.986 -0.141 -6.411 1.00 98.50 84 PRO A CA 1
ATOM 705 C C . PRO A 1 84 ? -1.514 -0.157 -5.984 1.00 98.50 84 PRO A C 1
ATOM 707 O O . PRO A 1 84 ? -0.660 0.550 -6.524 1.00 98.50 84 PRO A O 1
ATOM 710 N N . ILE A 1 85 ? -1.213 -1.030 -5.023 1.00 97.88 85 ILE A N 1
ATOM 711 C CA . ILE A 1 85 ? 0.142 -1.236 -4.498 1.00 97.88 85 ILE A CA 1
ATOM 712 C C . ILE A 1 85 ? 0.873 -2.386 -5.180 1.00 97.88 85 ILE A C 1
ATOM 714 O O . ILE A 1 85 ? 2.006 -2.672 -4.814 1.00 97.88 85 ILE A O 1
ATOM 718 N N . THR A 1 86 ? 0.260 -3.070 -6.147 1.00 97.88 86 THR A N 1
ATOM 719 C CA . THR A 1 86 ? 0.929 -4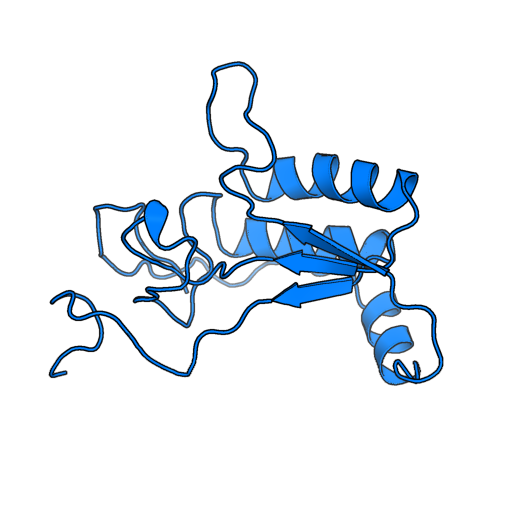.109 -6.938 1.00 97.88 86 THR A CA 1
ATOM 720 C C . THR A 1 86 ? 2.051 -3.505 -7.775 1.00 97.88 86 THR A C 1
ATOM 722 O O . THR A 1 86 ? 2.011 -2.324 -8.132 1.00 97.88 86 THR A O 1
ATOM 725 N N . GLU A 1 87 ? 3.084 -4.291 -8.087 1.00 98.31 87 GLU A N 1
ATOM 726 C CA . GLU A 1 87 ? 4.218 -3.755 -8.839 1.00 98.31 87 GLU A CA 1
ATOM 727 C C . GLU A 1 87 ? 3.784 -3.286 -10.239 1.00 98.31 87 GLU A C 1
ATOM 729 O O . GLU A 1 87 ? 3.105 -4.000 -10.985 1.00 98.31 87 GLU A O 1
ATOM 734 N N . HIS A 1 88 ? 4.178 -2.062 -10.581 1.00 98.19 88 HIS A N 1
ATOM 735 C CA . HIS A 1 88 ? 3.791 -1.366 -11.807 1.00 98.19 88 HIS A CA 1
ATOM 736 C C . HIS A 1 88 ? 4.968 -0.524 -12.328 1.00 98.19 88 HIS A C 1
ATOM 738 O O . HIS A 1 88 ? 5.709 0.052 -11.529 1.00 98.19 88 HIS A O 1
ATOM 744 N N . PRO A 1 89 ? 5.174 -0.385 -13.647 1.00 97.25 89 PRO A N 1
ATOM 745 C CA . PRO A 1 89 ? 6.383 0.240 -14.189 1.00 97.25 89 PRO A CA 1
ATOM 746 C C . PRO A 1 89 ? 6.318 1.775 -14.242 1.00 97.25 89 PRO A C 1
ATOM 748 O O . PRO A 1 89 ? 7.358 2.430 -14.308 1.00 97.25 89 PRO A O 1
ATOM 751 N N . PHE A 1 90 ? 5.119 2.367 -14.195 1.00 97.06 90 PHE A N 1
ATOM 752 C CA . PHE A 1 90 ? 4.911 3.778 -14.531 1.00 97.06 90 PHE A CA 1
ATOM 753 C C . PHE A 1 90 ? 4.093 4.527 -13.473 1.00 97.06 90 PHE A C 1
ATOM 755 O O . PHE A 1 90 ? 2.915 4.239 -13.282 1.00 97.06 90 PHE A O 1
ATOM 762 N N . ASP A 1 91 ? 4.700 5.507 -12.798 1.00 96.75 91 ASP A N 1
ATOM 763 C CA . ASP A 1 91 ? 4.051 6.254 -11.701 1.00 96.75 91 ASP A CA 1
ATOM 764 C C . ASP A 1 91 ? 2.762 6.988 -12.097 1.00 96.75 91 ASP A C 1
ATOM 766 O O . ASP A 1 91 ? 1.794 6.904 -11.345 1.00 96.75 91 ASP A O 1
ATOM 770 N N . PRO A 1 92 ? 2.674 7.667 -13.259 1.00 97.06 92 PRO A N 1
ATOM 771 C CA . PRO A 1 92 ? 1.442 8.347 -13.658 1.00 97.06 92 PRO A CA 1
ATOM 772 C C . PRO A 1 92 ? 0.264 7.410 -13.953 1.00 97.06 92 PRO A C 1
ATOM 774 O O . PRO A 1 92 ? -0.840 7.897 -14.161 1.00 97.06 92 PRO A O 1
ATOM 777 N N . SER A 1 93 ? 0.473 6.086 -13.973 1.00 97.19 93 SER A N 1
ATOM 778 C CA . SER A 1 93 ? -0.641 5.127 -13.995 1.00 97.19 93 SER A CA 1
ATOM 779 C C . SER A 1 93 ? -1.373 5.022 -12.655 1.00 97.19 93 SER A C 1
ATOM 781 O O . SER A 1 93 ? -2.393 4.343 -12.587 1.00 97.19 93 SER A O 1
ATOM 783 N N . TRP A 1 94 ? -0.818 5.619 -11.591 1.00 97.62 94 TRP A N 1
ATOM 784 C CA . TRP A 1 94 ? -1.277 5.511 -10.201 1.00 97.62 94 TRP A CA 1
ATOM 785 C C . TRP A 1 94 ? -1.379 4.069 -9.683 1.00 97.62 94 TRP A C 1
ATOM 787 O O . TRP A 1 94 ? -2.079 3.802 -8.715 1.00 97.62 94 TRP A O 1
ATOM 797 N N . GLY A 1 95 ? -0.687 3.134 -10.343 1.00 97.81 95 GLY A N 1
ATOM 798 C CA . GLY A 1 95 ? -0.722 1.705 -10.042 1.00 97.81 95 GLY A CA 1
ATOM 799 C C . GLY A 1 95 ? -1.668 0.886 -10.926 1.00 97.81 95 GLY A C 1
ATOM 800 O O . GLY A 1 95 ? -1.517 -0.336 -11.016 1.00 97.81 95 GLY A O 1
ATOM 801 N N . TYR A 1 96 ? -2.581 1.521 -11.669 1.00 98.31 96 TYR A N 1
ATOM 802 C CA . TYR A 1 96 ? -3.587 0.806 -12.467 1.00 98.31 96 TYR A CA 1
ATOM 803 C C . TYR A 1 96 ? -3.021 0.080 -13.697 1.00 98.31 96 TYR A C 1
ATOM 805 O O . TYR A 1 96 ? -3.700 -0.748 -14.290 1.00 98.31 96 TYR A O 1
ATOM 813 N N . GLN A 1 97 ? -1.761 0.315 -14.071 1.00 97.81 97 GLN A N 1
ATOM 814 C CA . GLN A 1 97 ? -1.068 -0.465 -15.104 1.00 97.81 97 GLN A CA 1
ATOM 815 C C . GLN A 1 97 ? -0.091 -1.455 -14.457 1.00 97.81 97 GLN A C 1
ATOM 817 O O . GLN A 1 97 ? 1.123 -1.282 -14.507 1.00 97.81 97 GLN A O 1
ATOM 822 N N . THR A 1 98 ? -0.631 -2.490 -13.813 1.00 96.62 98 THR A N 1
ATOM 823 C CA . THR A 1 98 ? 0.141 -3.486 -13.047 1.00 96.62 98 THR A CA 1
ATOM 824 C C . THR A 1 98 ? 0.853 -4.504 -13.942 1.00 96.62 98 THR A C 1
ATOM 826 O O . THR A 1 98 ? 0.256 -5.049 -14.869 1.00 96.62 98 THR A O 1
ATOM 829 N N . THR A 1 99 ? 2.109 -4.831 -13.619 1.00 97.19 99 THR A N 1
ATOM 830 C CA . THR A 1 99 ? 2.871 -5.930 -14.247 1.00 97.19 99 THR A CA 1
ATOM 831 C C . THR A 1 99 ? 3.274 -7.028 -13.257 1.00 97.19 99 THR A C 1
ATOM 833 O O . THR A 1 99 ? 3.437 -8.177 -13.664 1.00 97.19 99 THR A O 1
ATOM 836 N N . GLY A 1 100 ? 3.360 -6.733 -11.953 1.00 96.69 100 GLY A N 1
ATOM 837 C CA . GLY A 1 100 ? 3.703 -7.696 -10.901 1.00 96.69 100 GLY A CA 1
ATOM 838 C C . GLY A 1 100 ? 2.599 -7.868 -9.854 1.00 96.69 100 GLY A C 1
ATOM 839 O O . GLY A 1 100 ? 2.703 -7.379 -8.734 1.00 96.69 100 GLY A O 1
ATOM 840 N N . TYR A 1 101 ? 1.569 -8.647 -10.193 1.00 97.00 101 TYR A N 1
ATOM 841 C CA . TYR A 1 101 ? 0.361 -8.868 -9.373 1.00 97.00 101 TYR A CA 1
ATOM 842 C C . TYR A 1 101 ? 0.579 -9.490 -7.983 1.00 97.00 101 TYR A C 1
ATOM 844 O O . TYR A 1 101 ? -0.295 -9.406 -7.128 1.00 97.00 101 TYR A O 1
ATOM 852 N N . PHE A 1 102 ? 1.714 -10.150 -7.754 1.00 96.31 102 PHE A N 1
ATOM 853 C CA . PHE A 1 102 ? 1.970 -10.946 -6.543 1.00 96.31 102 PHE A CA 1
ATOM 854 C C . PHE A 1 102 ? 3.032 -10.333 -5.620 1.00 96.31 102 PHE A C 1
ATOM 856 O O . PHE A 1 102 ? 3.587 -11.026 -4.757 1.00 96.31 102 PHE A O 1
ATOM 863 N N . ALA A 1 103 ? 3.374 -9.066 -5.834 1.00 96.62 103 ALA A N 1
ATOM 864 C CA . ALA A 1 103 ? 4.329 -8.336 -5.019 1.00 96.62 103 ALA A CA 1
ATOM 865 C C . ALA A 1 103 ? 3.816 -6.912 -4.776 1.00 96.62 103 ALA A C 1
ATOM 867 O O . ALA A 1 103 ? 3.363 -6.279 -5.735 1.00 96.62 103 ALA A O 1
ATOM 868 N N . PRO A 1 104 ? 3.901 -6.397 -3.536 1.00 97.75 104 PRO A N 1
ATOM 869 C CA . PRO A 1 104 ? 3.774 -4.965 -3.326 1.00 97.75 104 PRO A CA 1
ATOM 870 C C . PRO A 1 104 ? 4.909 -4.249 -4.070 1.00 97.75 104 PRO A C 1
ATOM 872 O O . PRO A 1 104 ? 5.999 -4.808 -4.234 1.00 97.75 104 PRO A O 1
ATOM 875 N N . THR A 1 105 ? 4.665 -3.025 -4.527 1.00 98.12 105 THR A N 1
ATOM 876 C CA . THR A 1 105 ? 5.651 -2.260 -5.281 1.00 98.12 105 THR A CA 1
ATOM 877 C C . THR A 1 105 ? 6.874 -1.994 -4.417 1.00 98.12 105 THR A C 1
ATOM 879 O O . THR A 1 105 ? 6.776 -1.585 -3.256 1.00 98.12 105 THR A O 1
ATOM 882 N N . SER A 1 106 ? 8.037 -2.200 -5.015 1.00 97.50 106 SER A N 1
ATOM 883 C CA . SER A 1 106 ? 9.353 -2.002 -4.407 1.00 97.50 106 SER A CA 1
ATOM 884 C C . SER A 1 106 ? 9.686 -0.532 -4.122 1.00 97.50 106 SER A C 1
ATOM 886 O O . SER A 1 106 ? 10.663 -0.234 -3.435 1.00 97.50 106 SER A O 1
ATOM 888 N N . ARG A 1 107 ? 8.876 0.415 -4.622 1.00 97.06 107 ARG A N 1
ATOM 889 C CA . ARG A 1 107 ? 9.070 1.867 -4.434 1.00 97.06 107 ARG A CA 1
ATOM 890 C C . ARG A 1 107 ? 9.153 2.289 -2.974 1.00 97.06 107 ARG A C 1
ATOM 892 O O . ARG A 1 107 ? 9.852 3.258 -2.692 1.00 97.06 107 ARG A O 1
ATOM 899 N N . PHE A 1 108 ? 8.425 1.595 -2.103 1.00 97.56 108 PHE A N 1
ATOM 900 C CA . PHE A 1 108 ? 8.275 1.951 -0.693 1.00 97.56 108 PHE A CA 1
ATOM 901 C C . PHE A 1 108 ? 8.940 0.928 0.239 1.00 97.56 108 PHE A C 1
ATOM 903 O O . PHE A 1 108 ? 8.722 0.973 1.441 1.00 97.56 108 PHE A O 1
ATOM 910 N N . GLY A 1 109 ? 9.749 0.005 -0.288 1.00 96.12 109 GLY A N 1
ATOM 911 C CA . GLY A 1 109 ? 10.486 -0.971 0.515 1.00 96.12 109 GLY A CA 1
ATOM 912 C C . GLY A 1 109 ? 10.141 -2.418 0.185 1.00 96.12 109 GLY A C 1
ATOM 913 O O . GLY A 1 109 ? 9.736 -2.754 -0.930 1.00 96.12 109 GLY A O 1
ATOM 914 N N . THR A 1 110 ? 10.368 -3.295 1.156 1.00 95.88 110 THR A N 1
ATOM 915 C CA . THR A 1 110 ? 10.247 -4.745 0.997 1.00 95.88 110 THR A CA 1
ATOM 916 C C . THR A 1 110 ? 8.817 -5.236 1.252 1.00 95.88 110 THR A C 1
ATOM 918 O O . THR A 1 110 ? 8.002 -4.525 1.844 1.00 95.88 110 THR A O 1
ATOM 921 N N . PRO A 1 111 ? 8.493 -6.487 0.874 1.00 96.19 111 PRO A N 1
ATOM 922 C CA . PRO A 1 111 ? 7.234 -7.105 1.276 1.00 96.19 111 PRO A CA 1
ATOM 923 C C . PRO A 1 111 ? 7.007 -7.120 2.794 1.00 96.19 111 PRO A C 1
ATOM 925 O O . PRO A 1 111 ? 5.871 -6.941 3.218 1.00 96.19 111 PRO A O 1
ATOM 928 N N . ASP A 1 112 ? 8.057 -7.281 3.606 1.00 96.56 112 ASP A N 1
ATOM 929 C CA . ASP A 1 112 ? 7.945 -7.250 5.073 1.00 96.56 112 ASP A CA 1
ATOM 930 C C . ASP A 1 112 ? 7.636 -5.856 5.609 1.00 96.56 112 ASP A C 1
ATOM 932 O O . ASP A 1 112 ? 6.926 -5.723 6.602 1.00 96.56 112 ASP A O 1
ATOM 936 N N . ASP A 1 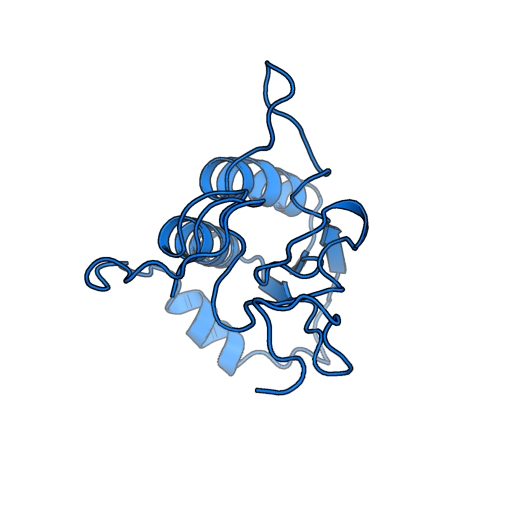113 ? 8.100 -4.809 4.933 1.00 97.44 113 ASP A N 1
ATOM 937 C CA . ASP A 1 113 ? 7.743 -3.441 5.301 1.00 97.44 113 ASP A CA 1
ATOM 938 C C . ASP A 1 113 ? 6.261 -3.168 5.004 1.00 97.44 113 ASP A C 1
ATOM 940 O O . ASP A 1 113 ? 5.586 -2.502 5.788 1.00 97.44 113 ASP A O 1
ATOM 944 N N . PHE A 1 114 ? 5.709 -3.752 3.933 1.00 98.12 114 PHE A N 1
ATOM 945 C CA . PHE A 1 114 ? 4.267 -3.696 3.680 1.00 98.12 114 PHE A CA 1
ATOM 946 C C . PHE A 1 114 ? 3.457 -4.542 4.678 1.00 98.12 114 PHE A C 1
ATOM 948 O O . PHE A 1 114 ? 2.381 -4.126 5.105 1.00 98.12 114 PHE A O 1
ATOM 955 N N . ARG A 1 115 ? 3.974 -5.700 5.114 1.00 98.06 115 ARG A N 1
ATOM 956 C CA . ARG A 1 115 ? 3.364 -6.468 6.216 1.00 98.06 115 ARG A CA 1
ATOM 957 C C . ARG A 1 115 ? 3.331 -5.650 7.501 1.00 98.06 115 ARG A C 1
ATOM 959 O O . ARG A 1 115 ? 2.281 -5.576 8.126 1.00 98.06 115 ARG A O 1
ATOM 966 N N . PHE A 1 116 ? 4.430 -4.968 7.823 1.00 98.62 116 PHE A N 1
ATOM 967 C CA . PHE A 1 116 ? 4.499 -4.033 8.945 1.00 98.62 116 PHE A CA 1
ATOM 968 C C . PHE A 1 116 ? 3.453 -2.926 8.846 1.00 98.62 116 PHE A C 1
ATOM 970 O O . PHE A 1 116 ? 2.788 -2.639 9.835 1.00 98.62 116 PHE A O 1
ATOM 977 N N . PHE A 1 117 ? 3.255 -2.347 7.661 1.00 98.81 117 PHE A N 1
ATOM 978 C CA . PHE A 1 117 ? 2.201 -1.359 7.442 1.00 98.81 117 PHE A CA 1
ATOM 979 C C . PHE A 1 117 ? 0.810 -1.899 7.796 1.00 98.81 117 PHE A C 1
ATOM 981 O O . PHE A 1 117 ? 0.088 -1.272 8.570 1.00 98.81 117 PHE A O 1
ATOM 988 N N . VAL A 1 118 ? 0.447 -3.076 7.279 1.00 98.81 118 VAL A N 1
ATOM 989 C CA . VAL A 1 118 ? -0.863 -3.695 7.542 1.00 98.81 118 VAL A CA 1
ATOM 990 C C . VAL A 1 118 ? -1.017 -4.082 9.016 1.00 98.81 118 VAL A C 1
ATOM 992 O O . VAL A 1 118 ? -2.044 -3.783 9.622 1.00 98.81 118 VAL A O 1
ATOM 995 N N . ASP A 1 119 ? 0.006 -4.698 9.608 1.00 98.81 119 ASP A N 1
ATOM 996 C CA . ASP A 1 119 ? 0.025 -5.106 11.019 1.00 98.81 119 ASP A CA 1
ATOM 997 C C . ASP A 1 119 ? -0.146 -3.891 11.944 1.00 98.81 119 ASP A C 1
ATOM 999 O O . ASP A 1 119 ? -0.963 -3.899 12.863 1.00 98.81 119 ASP A O 1
ATOM 1003 N N . HIS A 1 120 ? 0.553 -2.793 11.645 1.00 98.81 120 HIS A N 1
ATOM 1004 C CA . HIS A 1 120 ? 0.441 -1.549 12.396 1.00 98.81 120 HIS A CA 1
ATOM 1005 C C . HIS A 1 120 ? -0.949 -0.910 12.267 1.00 98.81 120 HIS A C 1
ATOM 1007 O O . HIS A 1 120 ? -1.498 -0.468 13.277 1.00 98.81 120 HIS A O 1
ATOM 1013 N N . CYS A 1 121 ? -1.557 -0.921 11.072 1.00 98.81 121 CYS A N 1
ATOM 1014 C CA . CYS A 1 121 ? -2.952 -0.497 10.891 1.00 98.81 121 CYS A CA 1
ATOM 1015 C C . CYS A 1 121 ? -3.891 -1.315 11.791 1.00 98.81 121 CYS A C 1
ATOM 1017 O O . CYS A 1 121 ? -4.681 -0.753 12.549 1.00 98.81 121 CYS A O 1
ATOM 1019 N N . HIS A 1 122 ? -3.766 -2.643 11.761 1.00 98.75 122 HIS A N 1
ATOM 1020 C CA . HIS A 1 122 ? -4.612 -3.551 12.533 1.00 98.75 122 HIS A CA 1
ATOM 1021 C C . HIS A 1 122 ? -4.467 -3.355 14.048 1.00 98.75 122 HIS A C 1
ATOM 1023 O O . HIS A 1 122 ? -5.471 -3.336 14.763 1.00 98.75 122 HIS A O 1
ATOM 1029 N N . GLN A 1 123 ? -3.243 -3.147 14.539 1.00 98.50 123 GLN A N 1
ATOM 1030 C CA . GLN A 1 123 ? -2.978 -2.847 15.952 1.00 98.50 123 GLN A CA 1
ATOM 1031 C C . GLN A 1 123 ? -3.621 -1.528 16.416 1.00 98.50 123 GLN A C 1
ATOM 1033 O O . GLN A 1 123 ? -3.954 -1.403 17.593 1.00 98.50 123 GLN A O 1
ATOM 1038 N N . HIS A 1 124 ? -3.862 -0.583 15.501 1.00 98.38 124 HIS A N 1
ATOM 1039 C CA . HIS A 1 124 ? -4.545 0.694 15.768 1.00 98.38 124 HIS A CA 1
ATOM 1040 C C . HIS A 1 124 ? -6.031 0.674 15.395 1.00 98.38 124 HIS A C 1
ATOM 1042 O O . HIS A 1 124 ? -6.705 1.700 15.413 1.00 98.38 124 HIS A O 1
ATOM 1048 N N . GLY A 1 125 ? -6.575 -0.501 15.081 1.00 97.25 125 GLY A N 1
ATOM 1049 C CA . GLY A 1 125 ? -7.987 -0.649 14.774 1.00 97.25 125 GLY A CA 1
ATOM 1050 C C . GLY A 1 125 ? -8.400 -0.124 13.394 1.00 97.25 125 GLY A C 1
ATOM 1051 O O . GLY A 1 125 ? -9.590 0.107 13.173 1.00 97.25 125 GLY A O 1
ATOM 1052 N N . ILE A 1 126 ? -7.444 0.054 12.479 1.00 98.56 126 ILE A N 1
ATOM 1053 C CA . ILE A 1 126 ? -7.652 0.549 11.117 1.00 98.56 126 ILE A CA 1
ATOM 1054 C C . ILE A 1 126 ? -7.645 -0.624 10.134 1.00 98.56 126 ILE A C 1
ATOM 1056 O O . ILE A 1 126 ? -6.685 -1.392 10.055 1.00 98.56 126 ILE A O 1
ATOM 1060 N N . GLY A 1 127 ? -8.716 -0.763 9.353 1.00 98.31 127 GLY A N 1
ATOM 1061 C CA . GLY A 1 127 ? -8.761 -1.728 8.256 1.00 98.31 127 GLY A CA 1
ATOM 1062 C C . GLY A 1 127 ? -8.000 -1.240 7.024 1.00 98.31 127 GLY A C 1
ATOM 1063 O O . GLY A 1 127 ? -7.950 -0.045 6.754 1.00 98.31 127 GLY A O 1
ATOM 1064 N N . VAL A 1 128 ? -7.439 -2.168 6.248 1.00 98.69 128 VAL A N 1
ATOM 1065 C CA . VAL A 1 128 ? -6.762 -1.856 4.981 1.00 98.69 128 VAL A CA 1
ATOM 1066 C C . VAL A 1 128 ? -7.544 -2.463 3.820 1.00 98.69 128 VAL A C 1
ATOM 1068 O O . VAL A 1 128 ? -7.788 -3.671 3.793 1.00 98.69 128 VAL A O 1
ATOM 1071 N N . LEU A 1 129 ? -7.925 -1.620 2.865 1.00 98.62 129 LEU A N 1
ATOM 1072 C CA . LEU A 1 129 ? -8.542 -1.987 1.594 1.00 98.62 129 LEU A CA 1
ATOM 1073 C C . LEU A 1 129 ? -7.534 -1.746 0.469 1.00 98.62 129 LEU A C 1
ATOM 1075 O O . LEU A 1 129 ? -6.737 -0.810 0.533 1.00 98.62 129 LEU A O 1
ATOM 1079 N N . LEU A 1 130 ? -7.544 -2.618 -0.538 1.00 98.56 130 LEU A N 1
ATOM 1080 C CA . LEU A 1 130 ? -6.642 -2.528 -1.682 1.00 98.56 130 LEU A CA 1
ATOM 1081 C C . LEU A 1 130 ? -7.451 -2.411 -2.961 1.00 98.56 130 LEU A C 1
ATOM 1083 O O . LEU A 1 130 ? -8.243 -3.308 -3.268 1.00 98.56 130 LEU A O 1
ATOM 1087 N N . ASP A 1 131 ? -7.150 -1.388 -3.748 1.00 98.56 131 ASP A N 1
ATOM 1088 C CA . ASP A 1 131 ? -7.565 -1.357 -5.136 1.00 98.56 131 ASP A CA 1
ATOM 1089 C C . ASP A 1 131 ? -6.914 -2.508 -5.892 1.00 98.56 131 ASP A C 1
ATOM 1091 O O . ASP A 1 131 ? -5.690 -2.612 -6.037 1.00 98.56 131 ASP A O 1
ATOM 1095 N N . TRP A 1 132 ? -7.765 -3.397 -6.387 1.00 98.06 132 TRP A N 1
ATOM 1096 C CA . TRP A 1 132 ? -7.355 -4.553 -7.158 1.00 98.06 132 TRP A CA 1
ATOM 1097 C C . TRP A 1 132 ? -7.697 -4.348 -8.631 1.00 98.06 132 TRP A C 1
ATOM 1099 O O . TRP A 1 132 ? -8.811 -3.957 -8.973 1.00 98.06 132 TRP A O 1
ATOM 1109 N N . VAL A 1 133 ? -6.742 -4.648 -9.519 1.00 97.00 133 VAL A N 1
ATOM 1110 C CA . VAL A 1 133 ? -6.834 -4.321 -10.954 1.00 97.00 133 VAL A CA 1
ATOM 1111 C C . VAL A 1 133 ? -6.865 -5.583 -11.832 1.00 97.00 133 VAL A C 1
ATOM 1113 O O . VAL A 1 133 ? -5.914 -5.864 -12.562 1.00 97.00 133 VAL A O 1
ATOM 1116 N N . PRO A 1 134 ? -7.943 -6.388 -11.790 1.00 95.69 134 PRO A N 1
ATOM 1117 C CA . PRO A 1 134 ? -8.041 -7.626 -12.568 1.00 95.69 134 PRO A CA 1
ATOM 1118 C C . PRO A 1 134 ? -8.478 -7.407 -14.022 1.00 95.69 134 PRO A C 1
ATOM 1120 O O . PRO A 1 134 ? -8.412 -8.330 -14.829 1.00 95.69 134 PRO A O 1
ATOM 1123 N N . ALA A 1 135 ? -8.981 -6.215 -14.355 1.00 96.25 135 ALA A N 1
ATOM 1124 C CA . ALA A 1 135 ? -9.679 -5.973 -15.615 1.00 96.25 135 ALA A CA 1
ATOM 1125 C C . ALA A 1 135 ? -8.755 -5.938 -16.846 1.00 96.25 135 ALA A C 1
ATOM 1127 O O . ALA A 1 135 ? -9.215 -6.174 -17.961 1.00 96.25 135 ALA A O 1
ATOM 1128 N N . HIS A 1 136 ? -7.474 -5.605 -16.668 1.00 95.50 136 HIS A N 1
ATOM 1129 C CA . HIS A 1 136 ? -6.493 -5.483 -17.746 1.00 95.50 136 HIS A CA 1
ATOM 1130 C C . HIS A 1 136 ? -5.058 -5.493 -17.198 1.00 95.50 136 HIS A C 1
ATOM 1132 O O . HIS A 1 136 ? -4.849 -5.306 -16.004 1.00 95.50 136 HIS A O 1
ATOM 1138 N N . PHE A 1 137 ? -4.080 -5.651 -18.092 1.00 96.06 137 PHE A N 1
ATOM 1139 C CA . PHE A 1 137 ? -2.646 -5.465 -17.842 1.00 96.06 137 PHE A CA 1
ATOM 1140 C C . PHE A 1 137 ? -2.008 -4.737 -19.046 1.00 96.06 137 PHE A C 1
ATOM 1142 O O . PHE A 1 137 ? -2.561 -4.797 -20.153 1.00 96.06 137 PHE A O 1
ATOM 1149 N N . PRO A 1 138 ? -0.886 -4.011 -18.876 1.00 96.75 138 PRO A N 1
ATOM 1150 C CA . PRO A 1 138 ? -0.273 -3.240 -19.951 1.00 96.75 138 PRO A CA 1
ATOM 1151 C C . PRO A 1 138 ? 0.545 -4.129 -20.905 1.00 96.75 138 PRO A C 1
ATOM 1153 O O . PRO A 1 138 ? 0.714 -5.329 -20.698 1.00 96.75 138 PRO A O 1
ATOM 1156 N N . LYS A 1 139 ? 1.042 -3.540 -21.998 1.00 97.69 139 LYS A N 1
ATOM 1157 C CA . LYS A 1 139 ? 1.739 -4.265 -23.079 1.00 97.69 139 LYS A CA 1
ATOM 1158 C C . LYS A 1 139 ? 3.257 -4.356 -22.895 1.00 97.69 139 LYS A C 1
ATOM 1160 O O . LYS A 1 139 ? 3.957 -4.721 -23.839 1.00 97.69 139 LYS A O 1
ATOM 1165 N N . ASP A 1 140 ? 3.768 -3.995 -21.724 1.00 97.31 140 ASP A N 1
ATOM 1166 C CA . ASP A 1 140 ? 5.186 -4.063 -21.398 1.00 97.31 140 ASP A CA 1
ATOM 1167 C C . ASP A 1 140 ? 5.741 -5.475 -21.623 1.00 97.31 140 ASP A C 1
ATOM 1169 O O . ASP A 1 140 ? 5.189 -6.461 -21.134 1.00 97.31 140 ASP A O 1
ATOM 1173 N N . ALA A 1 141 ? 6.860 -5.572 -22.347 1.00 97.00 141 ALA A N 1
ATOM 1174 C CA . ALA A 1 141 ? 7.433 -6.852 -22.772 1.00 97.00 141 ALA A CA 1
ATOM 1175 C C . ALA A 1 141 ? 7.906 -7.745 -21.609 1.00 97.00 141 ALA A C 1
ATOM 1177 O O . ALA A 1 141 ? 7.987 -8.956 -21.770 1.00 97.00 141 ALA A O 1
ATOM 1178 N N . HIS A 1 142 ? 8.217 -7.156 -20.449 1.00 96.38 142 HIS A N 1
ATOM 1179 C CA . HIS A 1 142 ? 8.587 -7.892 -19.234 1.00 96.38 142 HIS A CA 1
ATOM 1180 C C . HIS A 1 142 ? 7.368 -8.419 -18.452 1.00 96.38 142 HIS A C 1
ATOM 1182 O O . HIS A 1 142 ? 7.537 -9.135 -17.468 1.00 96.38 142 HIS A O 1
ATOM 1188 N N . GLY A 1 143 ? 6.156 -8.002 -18.833 1.00 95.44 143 GLY A N 1
ATOM 1189 C CA . GLY A 1 143 ? 4.903 -8.378 -18.188 1.00 95.44 143 GLY A CA 1
ATOM 1190 C C . GLY A 1 143 ? 4.261 -9.617 -18.816 1.00 95.44 143 GLY A C 1
ATOM 1191 O O . GLY A 1 143 ? 4.932 -10.526 -19.292 1.00 95.44 143 GLY A O 1
ATOM 1192 N N . LEU A 1 144 ? 2.926 -9.648 -18.820 1.00 96.94 144 LEU A N 1
ATOM 1193 C CA . LEU A 1 144 ? 2.129 -10.805 -19.260 1.00 96.94 144 LEU A CA 1
ATOM 1194 C C . LEU A 1 144 ? 1.748 -10.768 -20.751 1.00 96.94 144 LEU A C 1
ATOM 1196 O O . LEU A 1 144 ? 1.023 -11.633 -21.245 1.00 96.94 144 LEU A O 1
ATOM 1200 N N . ALA A 1 145 ? 2.179 -9.738 -21.480 1.00 96.94 145 ALA A N 1
ATOM 1201 C CA . ALA A 1 145 ? 1.816 -9.554 -22.876 1.00 96.94 145 ALA A CA 1
ATOM 1202 C C . ALA A 1 145 ? 2.440 -10.645 -23.756 1.00 96.94 145 ALA A C 1
ATOM 1204 O O . ALA A 1 145 ? 3.645 -10.651 -23.975 1.00 96.94 145 ALA A O 1
ATOM 1205 N N . ARG A 1 146 ? 1.592 -11.515 -24.326 1.00 96.50 146 ARG A N 1
ATOM 1206 C CA . ARG A 1 146 ? 2.003 -12.619 -25.218 1.00 96.50 146 ARG A CA 1
ATOM 1207 C C . ARG A 1 146 ? 2.983 -13.615 -24.560 1.00 96.50 146 ARG A C 1
ATOM 1209 O O . ARG A 1 146 ? 3.945 -14.018 -25.209 1.00 96.50 146 ARG A O 1
ATOM 1216 N N . PHE A 1 147 ? 2.735 -13.964 -23.294 1.00 92.38 147 PHE A N 1
ATOM 1217 C CA . PHE A 1 147 ? 3.469 -14.996 -22.548 1.00 92.38 147 PHE A CA 1
ATOM 1218 C C . PHE A 1 147 ? 3.195 -16.418 -23.065 1.00 92.38 147 PHE A C 1
ATOM 1220 O O . PHE A 1 147 ? 2.080 -16.645 -23.593 1.00 92.38 147 PHE A O 1
#

Radius of gyration: 16.1 Å; chains: 1; bounding box: 39×33×43 Å